Protein AF-A0A7W0KLP4-F1 (afdb_monomer)

Mean predicted aligned error: 5.22 Å

Solvent-accessible surface area (backbone atoms only — not comparable to full-atom values): 5150 Å² total; per-residue (Å²): 128,90,86,66,97,56,72,48,78,43,53,39,39,53,70,83,59,46,62,62,46,50,76,78,45,80,68,53,71,67,55,50,54,54,32,38,73,21,30,68,60,96,83,67,67,86,93,63,85,59,80,20,66,42,37,33,34,43,29,53,73,88,52,88,54,48,76,45,78,60,75,77,52,77,68,57,50,61,74,70,70,122

pLDDT: mean 88.27, std 11.83, range [43.5, 97.62]

Foldseek 3Di:
DPQDFDKDKQFADAPVVVVVVCVVAPDDPVRSVQSPVQHADPPDDPPDDRSRQQWIWIDGHHDGTDTGGDDDDPVRVVVPPD

Structure (mmCIF, N/CA/C/O backbone):
data_AF-A0A7W0KLP4-F1
#
_entry.id   AF-A0A7W0KLP4-F1
#
loop_
_atom_site.group_PDB
_atom_site.id
_atom_site.type_symbol
_atom_site.label_atom_id
_atom_site.label_alt_id
_atom_site.label_comp_id
_atom_site.label_asym_id
_atom_site.label_entity_id
_atom_site.label_seq_id
_atom_site.pdbx_PDB_ins_code
_atom_site.Cartn_x
_atom_site.Cartn_y
_atom_site.Cartn_z
_atom_site.occupancy
_atom_site.B_iso_or_equiv
_atom_site.auth_seq_id
_atom_site.auth_comp_id
_atom_site.auth_asym_id
_atom_site.auth_atom_id
_atom_site.pdbx_PDB_model_num
ATOM 1 N N . MET A 1 1 ? -15.200 -15.790 16.742 1.00 43.50 1 MET A N 1
ATOM 2 C CA . MET A 1 1 ? -15.283 -15.561 15.281 1.00 43.50 1 MET A CA 1
ATOM 3 C C . MET A 1 1 ? -14.072 -16.203 14.640 1.00 43.50 1 MET A C 1
ATOM 5 O O . MET A 1 1 ? -12.983 -16.038 15.171 1.00 43.50 1 MET A O 1
ATOM 9 N N . ALA A 1 2 ? -14.259 -16.992 13.584 1.00 43.84 2 ALA A N 1
ATOM 10 C CA . ALA A 1 2 ? -13.167 -17.676 12.901 1.00 43.84 2 ALA A CA 1
ATOM 11 C C . ALA A 1 2 ? -12.179 -16.644 12.329 1.00 43.84 2 ALA A C 1
ATOM 13 O O . ALA A 1 2 ? -12.418 -16.084 11.263 1.00 43.84 2 ALA A O 1
ATOM 14 N N . GLY A 1 3 ? -11.095 -16.378 13.061 1.00 55.03 3 GLY A N 1
ATOM 15 C CA . GLY A 1 3 ? -9.940 -15.643 12.568 1.00 55.03 3 GLY A CA 1
ATOM 16 C C . GLY A 1 3 ? -9.350 -16.433 11.412 1.00 55.03 3 GLY A C 1
ATOM 17 O O . GLY A 1 3 ? -8.795 -17.511 11.609 1.00 55.03 3 GLY A O 1
ATOM 18 N N . ARG A 1 4 ? -9.563 -15.960 10.187 1.00 53.53 4 ARG A N 1
ATOM 19 C CA . ARG A 1 4 ? -9.031 -16.595 8.983 1.00 53.53 4 ARG A CA 1
ATOM 20 C C . ARG A 1 4 ? -7.950 -15.696 8.412 1.00 53.53 4 ARG A C 1
ATOM 22 O O . ARG A 1 4 ? -8.138 -14.488 8.355 1.00 53.53 4 ARG A O 1
ATOM 29 N N . ASN A 1 5 ? -6.836 -16.323 8.040 1.00 55.41 5 ASN A N 1
ATOM 30 C CA . ASN A 1 5 ? -5.598 -15.778 7.477 1.00 55.41 5 ASN A CA 1
ATOM 31 C C . ASN A 1 5 ? -5.813 -14.913 6.216 1.00 55.41 5 ASN A C 1
ATOM 33 O O . ASN A 1 5 ? -5.359 -15.270 5.133 1.00 55.41 5 ASN A O 1
ATOM 37 N N . ALA A 1 6 ? -6.531 -13.800 6.324 1.00 75.62 6 ALA A N 1
ATOM 38 C CA . ALA A 1 6 ? -6.658 -12.821 5.262 1.0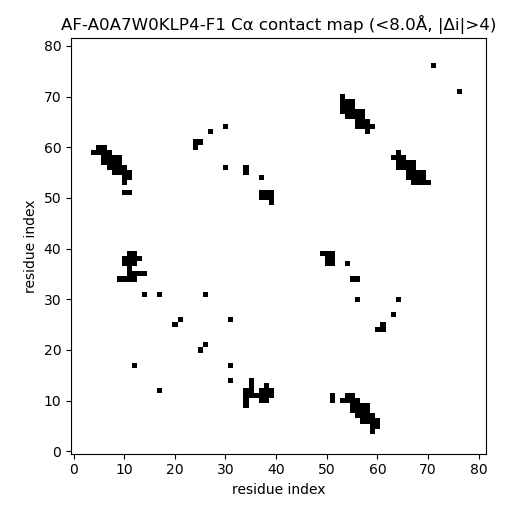0 75.62 6 ALA A CA 1
ATOM 39 C C . ALA A 1 6 ? -5.519 -11.812 5.413 1.00 75.62 6 ALA A C 1
ATOM 41 O O . ALA A 1 6 ? -5.423 -11.112 6.423 1.00 75.62 6 ALA A O 1
ATOM 42 N N . ILE A 1 7 ? -4.647 -11.775 4.411 1.00 87.50 7 ILE A N 1
ATOM 43 C CA . ILE A 1 7 ? -3.634 -10.737 4.262 1.00 87.5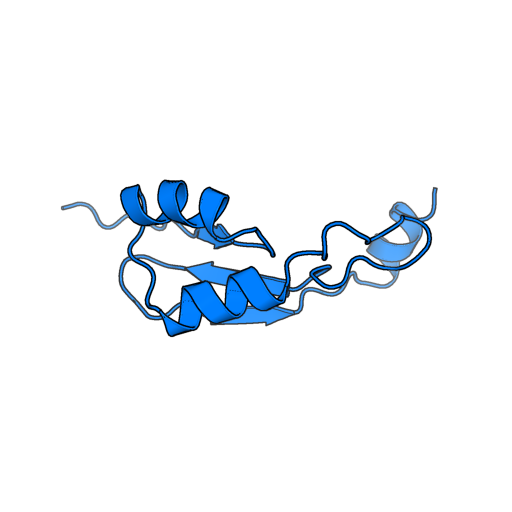0 7 ILE A CA 1
ATOM 44 C C . ILE A 1 7 ? -4.166 -9.741 3.236 1.00 87.50 7 ILE A C 1
ATOM 46 O O . ILE A 1 7 ? -4.552 -10.137 2.136 1.00 87.50 7 ILE A O 1
ATOM 50 N N . LEU A 1 8 ? -4.169 -8.456 3.584 1.00 91.31 8 LEU A N 1
ATOM 51 C CA . LEU A 1 8 ? -4.338 -7.378 2.614 1.00 91.31 8 LEU A CA 1
ATOM 52 C C . LEU A 1 8 ? -2.953 -6.870 2.208 1.00 91.31 8 LEU A C 1
ATOM 54 O O . LEU A 1 8 ? -2.131 -6.556 3.069 1.00 91.31 8 LEU A O 1
ATOM 58 N N . LEU A 1 9 ? -2.717 -6.770 0.900 1.00 94.19 9 LEU A N 1
ATOM 59 C CA . LEU A 1 9 ? -1.586 -6.044 0.327 1.00 94.19 9 LEU A CA 1
ATOM 60 C C . LEU A 1 9 ? -2.096 -4.712 -0.218 1.00 94.19 9 LEU A C 1
ATOM 62 O O . LEU A 1 9 ? -2.943 -4.688 -1.109 1.00 94.19 9 LEU A O 1
ATOM 66 N N . LEU A 1 10 ? -1.574 -3.612 0.315 1.00 95.25 10 LEU A N 1
ATOM 67 C CA . LEU A 1 10 ? -1.963 -2.258 -0.075 1.00 95.25 10 LEU A CA 1
ATOM 68 C C . LEU A 1 10 ? -0.762 -1.563 -0.716 1.00 95.25 10 LEU A C 1
ATOM 70 O O . LEU A 1 10 ? 0.246 -1.338 -0.049 1.00 95.25 10 LEU A O 1
ATOM 74 N N . GLY A 1 11 ? -0.854 -1.266 -2.012 1.00 96.19 11 GLY A N 1
ATOM 75 C CA . GLY A 1 11 ? 0.108 -0.415 -2.720 1.00 96.19 11 GLY A CA 1
ATOM 76 C C . GLY A 1 11 ? -0.236 1.069 -2.575 1.00 96.19 11 GLY A C 1
ATOM 77 O O . GLY A 1 11 ? -1.233 1.416 -1.947 1.00 96.19 11 GLY A O 1
ATOM 78 N N . GLY A 1 12 ? 0.573 1.945 -3.174 1.00 95.31 12 GLY A N 1
ATOM 79 C CA . GLY A 1 12 ? 0.306 3.386 -3.163 1.00 95.31 12 GLY A CA 1
ATOM 80 C C . GLY A 1 12 ? -1.028 3.746 -3.818 1.00 95.31 12 GLY A C 1
ATOM 81 O O . GLY A 1 12 ? -1.277 3.354 -4.955 1.00 95.31 12 GLY A O 1
ATOM 82 N N . MET A 1 13 ? -1.866 4.498 -3.105 1.00 94.00 13 MET A N 1
ATOM 83 C CA . MET A 1 13 ? -3.205 4.910 -3.546 1.00 94.00 13 MET A CA 1
ATOM 84 C C . MET A 1 13 ? -3.588 6.261 -2.934 1.00 94.00 13 MET A C 1
ATOM 86 O O . MET A 1 13 ? -3.023 6.666 -1.917 1.00 94.00 13 MET A O 1
ATOM 90 N N . ALA A 1 14 ? -4.52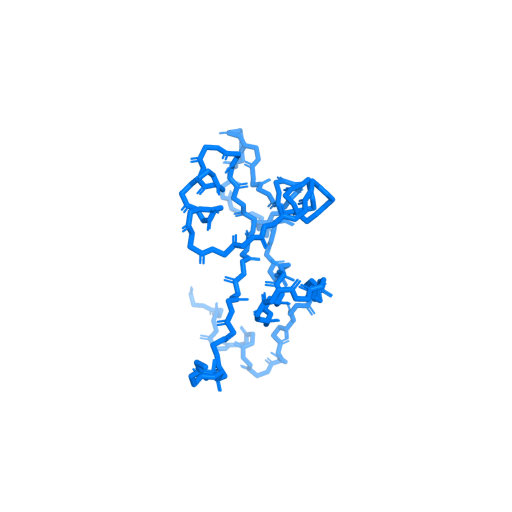5 6.974 -3.554 1.00 92.88 14 ALA A N 1
ATOM 91 C CA . ALA A 1 14 ? -4.982 8.274 -3.070 1.00 92.88 14 ALA A CA 1
ATOM 92 C C . ALA A 1 14 ? -5.901 8.141 -1.840 1.00 92.88 14 ALA A C 1
ATOM 94 O O . ALA A 1 14 ? -6.564 7.122 -1.654 1.00 92.88 14 ALA A O 1
ATOM 95 N N . GLU A 1 15 ? -6.027 9.207 -1.042 1.00 91.12 15 GLU A N 1
ATOM 96 C CA . GLU A 1 15 ? -6.868 9.217 0.174 1.00 91.12 15 GLU A CA 1
ATOM 97 C C . GLU A 1 15 ? -8.321 8.788 -0.113 1.00 91.12 15 GLU A C 1
ATOM 99 O O . GLU A 1 15 ? -8.891 7.972 0.606 1.00 91.12 15 GLU A O 1
ATOM 104 N N . ARG A 1 16 ? -8.886 9.236 -1.245 1.00 91.44 16 ARG A N 1
ATOM 105 C CA . ARG A 1 16 ? -10.242 8.855 -1.687 1.00 91.44 16 ARG A CA 1
ATOM 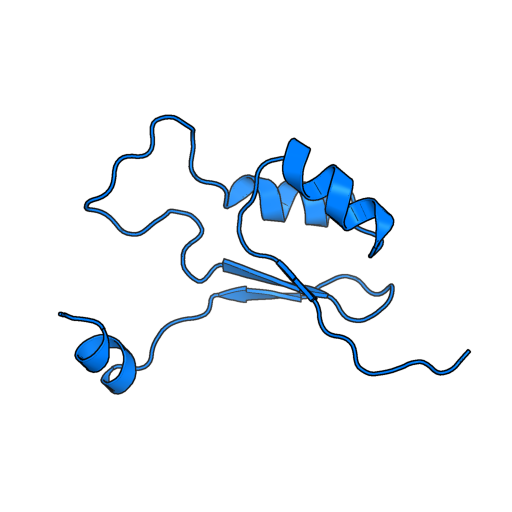106 C C . ARG A 1 16 ? -10.423 7.343 -1.886 1.00 91.44 16 ARG A C 1
ATOM 108 O O . ARG A 1 16 ? -11.535 6.837 -1.779 1.00 91.44 16 ARG A O 1
ATOM 115 N N . GLU A 1 17 ? -9.354 6.628 -2.234 1.00 91.56 17 GLU A N 1
ATOM 116 C CA . GLU A 1 17 ? -9.368 5.175 -2.445 1.00 91.56 17 GLU A CA 1
ATOM 117 C C . GLU A 1 17 ? -9.238 4.443 -1.099 1.00 91.56 17 GLU A C 1
ATOM 119 O O . GLU A 1 17 ? -9.907 3.429 -0.877 1.00 91.56 17 GLU A O 1
ATOM 124 N N . LEU A 1 18 ? -8.468 5.008 -0.158 1.00 92.19 18 LEU A N 1
ATOM 125 C CA . LEU A 1 18 ? -8.330 4.494 1.209 1.00 92.19 18 LEU A CA 1
ATOM 126 C C . LEU A 1 18 ? -9.637 4.525 2.002 1.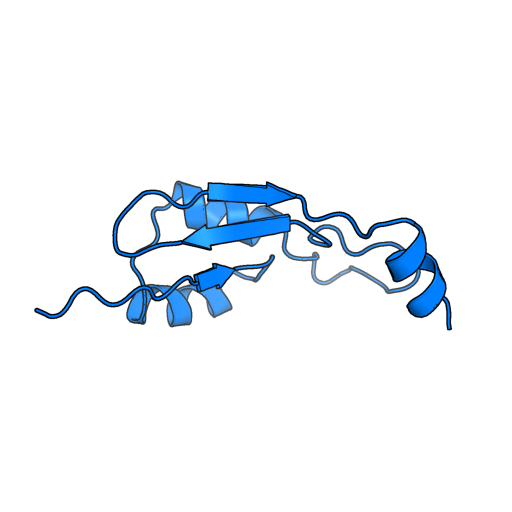00 92.19 18 LEU A C 1
ATOM 128 O O . LEU A 1 18 ? -9.870 3.621 2.805 1.00 92.19 18 LEU A O 1
ATOM 132 N N . ASP A 1 19 ? -10.514 5.500 1.767 1.00 90.81 19 ASP A N 1
ATOM 133 C CA . ASP A 1 19 ? -11.815 5.574 2.445 1.00 90.81 19 ASP A CA 1
ATOM 134 C C . ASP A 1 19 ? -12.694 4.342 2.196 1.00 90.81 19 ASP A C 1
ATOM 136 O O . ASP A 1 19 ? -13.467 3.936 3.068 1.00 90.81 19 ASP A O 1
ATOM 140 N N . GLY A 1 20 ? -12.560 3.707 1.027 1.00 90.25 20 GLY A N 1
ATOM 141 C CA . GLY A 1 20 ? -13.201 2.424 0.740 1.00 90.25 20 GLY A CA 1
ATOM 142 C C . GLY A 1 20 ? -12.575 1.278 1.537 1.00 90.25 20 GLY A C 1
ATOM 143 O O . GLY A 1 20 ? -13.290 0.460 2.115 1.00 90.25 20 GLY A O 1
ATOM 144 N N . ILE A 1 21 ? -11.242 1.253 1.626 1.00 90.19 21 ILE A N 1
ATOM 145 C CA . ILE A 1 21 ? -10.485 0.222 2.351 1.00 90.19 21 ILE A CA 1
ATOM 146 C C . ILE A 1 21 ? -10.750 0.275 3.856 1.00 90.19 21 ILE A C 1
ATOM 148 O O . ILE A 1 21 ? -10.937 -0.776 4.468 1.00 90.19 21 ILE A O 1
ATOM 152 N N . ARG A 1 22 ? -10.857 1.472 4.446 1.00 89.25 22 ARG A N 1
ATOM 153 C CA . ARG A 1 22 ? -11.153 1.670 5.878 1.00 89.25 22 ARG A CA 1
ATOM 154 C C . ARG A 1 22 ? -12.480 1.045 6.322 1.00 89.25 22 ARG A C 1
ATOM 156 O O . ARG A 1 22 ? -12.653 0.762 7.503 1.00 89.25 22 ARG A O 1
ATOM 163 N N . ARG A 1 23 ? -13.410 0.797 5.390 1.00 87.12 23 ARG A N 1
ATOM 164 C CA . ARG A 1 23 ? -14.678 0.090 5.659 1.00 87.12 23 ARG A CA 1
ATOM 165 C C . ARG A 1 23 ? -14.508 -1.428 5.765 1.00 87.12 23 ARG A C 1
ATOM 167 O O . ARG A 1 23 ? -15.390 -2.093 6.295 1.00 87.12 23 ARG A O 1
ATOM 174 N N . ILE A 1 24 ? -13.412 -1.966 5.231 1.00 85.38 24 ILE A N 1
ATOM 175 C CA . ILE A 1 24 ? -13.118 -3.403 5.143 1.00 85.38 24 ILE A CA 1
ATOM 176 C C . ILE A 1 24 ? -12.068 -3.800 6.185 1.00 85.38 24 ILE A C 1
ATOM 178 O O . ILE A 1 24 ? -12.195 -4.845 6.820 1.00 85.38 24 ILE A O 1
ATOM 182 N N . ALA A 1 25 ? -11.033 -2.976 6.361 1.00 87.62 25 ALA A N 1
ATOM 183 C CA . ALA A 1 25 ? -9.951 -3.209 7.307 1.00 87.62 25 ALA A CA 1
ATOM 184 C C . ALA A 1 25 ? -9.572 -1.904 8.026 1.00 87.62 25 ALA A C 1
ATOM 186 O O . ALA A 1 25 ? -9.403 -0.875 7.366 1.00 87.62 25 ALA A O 1
ATOM 187 N N . PRO A 1 26 ? -9.395 -1.926 9.360 1.00 89.50 26 PRO A N 1
ATOM 188 C CA . PRO A 1 26 ? -8.983 -0.742 10.096 1.00 89.50 26 PRO A CA 1
ATOM 189 C C . PRO A 1 26 ? -7.556 -0.344 9.706 1.00 89.50 26 PRO A C 1
ATOM 191 O O . PRO A 1 26 ? -6.641 -1.172 9.709 1.00 89.50 26 PRO A O 1
ATOM 194 N N . LEU A 1 27 ? -7.363 0.940 9.412 1.00 91.94 27 LEU A N 1
ATOM 195 C CA . LEU A 1 27 ? -6.060 1.543 9.151 1.00 91.94 27 LEU A CA 1
ATOM 196 C C . LEU A 1 27 ? -5.825 2.672 10.146 1.00 91.94 27 LEU A C 1
ATOM 198 O O . LEU A 1 27 ? -6.698 3.511 10.363 1.00 91.94 27 LEU A O 1
ATOM 202 N N . THR A 1 28 ? -4.634 2.701 10.729 1.00 93.94 28 THR A N 1
ATOM 203 C CA . THR A 1 28 ? -4.174 3.848 11.515 1.00 93.94 28 THR A CA 1
ATOM 204 C C . THR A 1 28 ? -3.892 5.039 10.598 1.00 93.94 28 THR A C 1
ATOM 206 O O . THR A 1 28 ? -3.650 4.876 9.399 1.00 93.94 28 THR A O 1
ATOM 209 N N . GLU A 1 29 ? -3.860 6.247 11.158 1.00 94.31 29 GLU A N 1
ATOM 210 C CA . GLU A 1 29 ? -3.471 7.450 10.408 1.00 94.31 29 GLU A CA 1
ATOM 211 C C . GLU A 1 29 ? -2.056 7.332 9.825 1.00 94.31 29 GLU A C 1
ATOM 213 O O . GLU A 1 29 ? -1.822 7.723 8.684 1.00 94.31 29 GLU A O 1
ATOM 218 N N . GLY A 1 30 ? -1.125 6.722 10.568 1.00 96.31 30 GLY A N 1
ATOM 219 C CA . GLY A 1 30 ? 0.240 6.482 10.098 1.00 96.31 30 GLY A CA 1
ATOM 220 C C . GLY A 1 30 ? 0.301 5.521 8.910 1.00 96.31 30 GLY A C 1
ATOM 221 O O . GLY A 1 30 ? 1.033 5.769 7.957 1.00 96.31 30 GLY A O 1
ATOM 222 N N . GLU A 1 31 ? -0.503 4.455 8.922 1.00 96.38 31 GLU A N 1
ATOM 223 C CA . GLU A 1 31 ? -0.608 3.523 7.791 1.00 96.38 31 GLU A CA 1
ATOM 224 C C . GLU A 1 31 ? -1.215 4.195 6.558 1.00 96.38 31 GLU A C 1
ATOM 226 O O . GLU A 1 31 ? -0.705 4.021 5.453 1.00 96.38 31 GLU A O 1
ATOM 231 N N . ALA A 1 32 ? -2.272 4.989 6.742 1.00 95.81 32 ALA A N 1
ATOM 232 C CA . ALA A 1 32 ? -2.893 5.733 5.652 1.00 95.81 32 ALA A CA 1
ATOM 233 C C . ALA A 1 32 ? -1.931 6.766 5.044 1.00 95.81 32 ALA A C 1
ATOM 235 O O . ALA A 1 32 ? -1.756 6.800 3.828 1.00 95.81 32 ALA A O 1
ATOM 236 N N . SER A 1 33 ? -1.246 7.547 5.883 1.00 96.50 33 SER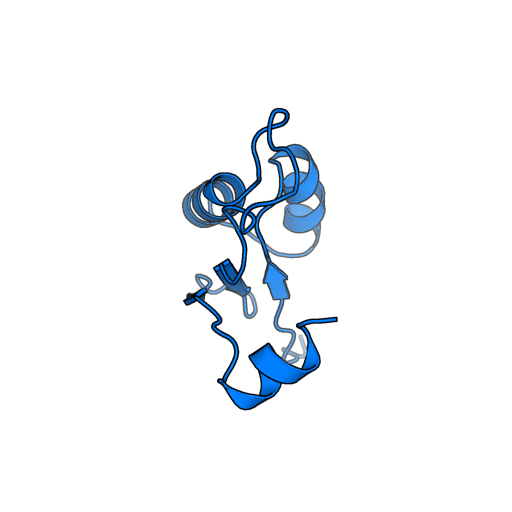 A N 1
ATOM 237 C CA . SER A 1 33 ? -0.224 8.513 5.458 1.00 96.50 33 SER A CA 1
ATOM 238 C C . SER A 1 33 ? 0.930 7.834 4.711 1.00 96.50 33 SER A C 1
ATOM 240 O O . SER A 1 33 ? 1.380 8.299 3.664 1.00 96.50 33 SER A O 1
ATOM 242 N N . LEU A 1 34 ? 1.371 6.671 5.194 1.00 97.06 34 LEU A N 1
ATOM 243 C CA . LEU A 1 34 ? 2.414 5.901 4.532 1.00 97.06 34 LEU A CA 1
ATOM 244 C C . LEU A 1 34 ? 1.968 5.417 3.146 1.00 97.06 34 LEU A C 1
ATOM 246 O O . LEU A 1 34 ? 2.705 5.591 2.177 1.00 97.06 34 LEU A O 1
ATOM 250 N N . ILE A 1 35 ? 0.763 4.856 3.038 1.00 96.81 35 ILE A N 1
ATOM 251 C CA . ILE A 1 35 ? 0.219 4.371 1.767 1.00 96.81 35 ILE A CA 1
ATOM 252 C C . ILE A 1 35 ? 0.033 5.525 0.768 1.00 96.81 35 ILE A C 1
ATOM 254 O O . ILE A 1 35 ? 0.436 5.399 -0.391 1.00 96.81 35 ILE A O 1
ATOM 258 N N . THR A 1 36 ? -0.521 6.662 1.197 1.00 96.19 36 THR A N 1
ATOM 259 C CA . THR A 1 36 ? -0.696 7.827 0.312 1.00 96.19 36 THR A CA 1
ATOM 260 C C . THR A 1 36 ? 0.630 8.423 -0.141 1.00 96.19 36 THR A C 1
ATOM 262 O O . THR A 1 36 ? 0.734 8.853 -1.288 1.00 96.19 36 THR A O 1
ATOM 265 N N . SER A 1 37 ? 1.682 8.360 0.685 1.00 95.81 37 SER A N 1
ATOM 266 C CA . SER A 1 37 ? 3.030 8.807 0.299 1.00 95.81 37 SER A CA 1
ATOM 267 C C . SER A 1 37 ? 3.641 8.024 -0.876 1.00 95.81 37 SER A C 1
ATOM 269 O 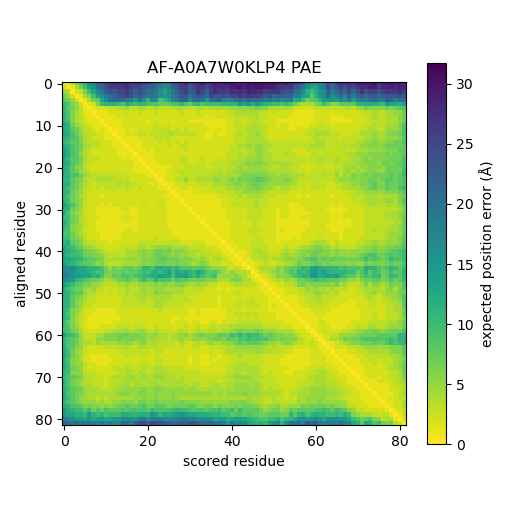O . SER A 1 37 ? 4.626 8.459 -1.475 1.00 95.81 37 SER A O 1
ATOM 271 N N . TRP A 1 38 ? 3.085 6.856 -1.212 1.00 96.81 38 TRP A N 1
ATOM 272 C CA . TRP A 1 38 ? 3.530 6.021 -2.330 1.00 96.81 38 TRP A CA 1
ATOM 273 C C . TRP A 1 38 ? 2.701 6.220 -3.600 1.00 96.81 38 TRP A C 1
ATOM 275 O O . TRP A 1 38 ? 3.078 5.703 -4.656 1.00 96.81 38 TRP A O 1
ATOM 285 N N . ALA A 1 39 ? 1.576 6.931 -3.515 1.00 94.44 39 ALA A N 1
ATOM 286 C CA . ALA A 1 39 ? 0.774 7.259 -4.682 1.00 94.44 39 ALA A CA 1
ATOM 287 C C . ALA A 1 39 ? 1.586 8.130 -5.649 1.00 94.44 39 ALA A C 1
ATOM 289 O O . ALA A 1 39 ? 2.377 8.983 -5.236 1.00 94.44 39 ALA A O 1
ATOM 290 N N . ALA A 1 40 ? 1.399 7.924 -6.951 1.00 91.62 40 ALA A N 1
ATOM 291 C CA . ALA A 1 40 ? 1.928 8.875 -7.912 1.00 91.62 40 ALA A CA 1
ATOM 292 C C . ALA A 1 40 ? 1.180 10.210 -7.803 1.00 91.62 40 ALA A C 1
ATOM 294 O O . ALA A 1 40 ? -0.044 10.219 -7.642 1.00 91.62 40 ALA A O 1
ATOM 295 N N . PRO A 1 41 ? 1.888 11.344 -7.939 1.00 88.12 41 PRO A N 1
ATOM 296 C CA . PRO A 1 41 ? 1.219 12.619 -8.117 1.00 88.12 41 PRO A CA 1
ATOM 297 C C . PRO A 1 41 ? 0.408 12.607 -9.427 1.00 88.12 41 PRO A C 1
ATOM 299 O O . PRO A 1 41 ? 0.780 11.902 -10.368 1.00 88.12 41 PRO A O 1
ATOM 302 N N . PRO A 1 42 ? -0.644 13.437 -9.552 1.00 86.19 42 PRO A N 1
ATOM 303 C CA . PRO A 1 42 ? -1.437 13.542 -10.784 1.00 86.19 42 PRO A CA 1
ATOM 304 C C . PRO A 1 42 ? -0.620 13.916 -12.030 1.00 86.19 42 PRO A C 1
ATOM 306 O O . PRO A 1 42 ? -1.052 13.685 -13.152 1.00 86.19 42 PRO A O 1
ATOM 309 N N . THR A 1 43 ? 0.553 14.515 -11.828 1.00 88.88 43 THR A N 1
ATOM 310 C CA . THR A 1 43 ? 1.498 14.924 -12.870 1.00 88.88 43 THR A CA 1
ATOM 311 C C . THR A 1 43 ? 2.479 13.826 -13.271 1.00 88.88 43 THR A C 1
ATOM 313 O O . THR A 1 43 ? 3.365 14.084 -14.082 1.00 88.88 43 THR A O 1
ATOM 316 N N . TRP A 1 44 ? 2.389 12.626 -12.693 1.00 87.56 44 TRP A N 1
ATOM 317 C CA . TRP A 1 44 ? 3.280 11.531 -13.053 1.00 87.56 44 TRP A CA 1
ATOM 318 C C . TRP A 1 44 ? 3.006 11.062 -14.482 1.00 87.56 44 TRP A C 1
ATOM 320 O O . TRP A 1 44 ? 1.870 10.782 -14.862 1.00 87.56 44 TRP A O 1
ATOM 330 N N . ILE A 1 45 ? 4.077 10.962 -15.260 1.00 86.12 45 ILE A N 1
ATOM 331 C CA . ILE A 1 45 ? 4.063 10.515 -16.649 1.00 86.12 45 ILE A CA 1
ATOM 332 C C . ILE A 1 45 ? 4.868 9.214 -16.702 1.00 86.12 45 ILE A C 1
ATOM 334 O O . ILE A 1 45 ? 5.874 9.070 -16.001 1.00 86.12 45 ILE A O 1
ATOM 338 N N . GLY A 1 46 ? 4.419 8.257 -17.515 1.00 83.62 46 GLY A N 1
ATOM 339 C CA . GLY A 1 46 ? 5.146 7.008 -17.744 1.00 83.62 46 GLY A CA 1
ATOM 340 C C . GLY A 1 46 ? 6.556 7.229 -18.314 1.00 83.62 46 GLY A C 1
ATOM 341 O O . GLY A 1 46 ? 6.906 8.320 -18.756 1.00 83.62 46 GLY A O 1
ATOM 342 N N . GLY A 1 47 ? 7.375 6.175 -18.310 1.00 83.31 47 GLY A N 1
ATOM 343 C CA . GLY A 1 47 ? 8.761 6.202 -18.811 1.00 83.31 47 GLY A CA 1
ATOM 344 C C . GLY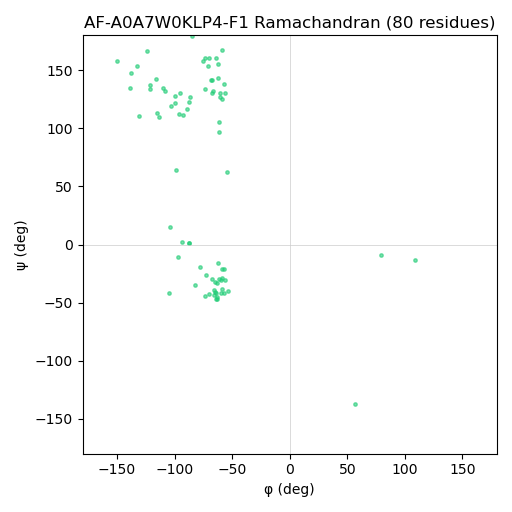 A 1 47 ? 9.831 6.108 -17.719 1.00 83.31 47 GLY A C 1
ATOM 345 O O . GLY A 1 47 ? 10.981 5.803 -18.011 1.00 83.31 47 GLY A O 1
ATOM 346 N N . ALA A 1 48 ? 9.448 6.281 -16.453 1.00 83.81 48 ALA A N 1
ATOM 347 C CA . ALA A 1 48 ? 10.275 5.967 -15.290 1.00 83.81 48 ALA A CA 1
ATOM 348 C C . ALA A 1 48 ? 9.541 4.996 -14.354 1.00 83.81 48 ALA A C 1
ATOM 350 O O . ALA A 1 48 ? 8.332 4.784 -14.469 1.00 83.81 48 ALA A O 1
ATOM 351 N N . ALA A 1 49 ? 10.263 4.403 -13.401 1.00 87.00 49 ALA A N 1
ATOM 352 C CA . ALA A 1 49 ? 9.639 3.573 -12.378 1.00 87.00 49 ALA A CA 1
ATOM 353 C C . ALA A 1 49 ? 8.631 4.397 -11.558 1.00 87.00 49 ALA A C 1
ATOM 355 O O . ALA A 1 49 ? 8.953 5.476 -11.061 1.00 87.00 49 ALA A O 1
ATOM 356 N N . HIS A 1 50 ? 7.415 3.871 -11.395 1.00 91.00 50 HIS A N 1
ATOM 357 C CA . HIS A 1 50 ? 6.389 4.493 -10.558 1.00 91.00 50 HIS A CA 1
ATOM 358 C C . HIS A 1 50 ? 6.906 4.673 -9.110 1.00 91.00 50 HIS A C 1
ATOM 360 O O . HIS A 1 50 ? 7.531 3.750 -8.580 1.00 91.00 50 HIS A O 1
ATOM 366 N N . PRO A 1 51 ? 6.646 5.807 -8.429 1.00 90.75 51 PRO A N 1
ATOM 367 C CA . PRO A 1 51 ? 7.213 6.110 -7.102 1.00 90.75 51 PRO A CA 1
ATOM 368 C C . PRO A 1 51 ? 6.812 5.115 -6.000 1.00 90.75 51 PRO A C 1
ATOM 370 O O . PRO A 1 51 ? 7.569 4.874 -5.052 1.00 90.75 51 PRO A O 1
ATOM 373 N N . GLY A 1 52 ? 5.623 4.528 -6.132 1.00 94.81 52 GLY A N 1
ATOM 374 C CA . GLY A 1 52 ? 5.127 3.447 -5.280 1.00 94.81 52 GLY A CA 1
ATOM 375 C C . GLY A 1 52 ? 5.515 2.039 -5.728 1.00 94.81 52 GLY A C 1
ATOM 376 O O . GLY A 1 52 ? 5.094 1.078 -5.092 1.00 94.81 52 GLY A O 1
ATOM 377 N N . ARG A 1 53 ? 6.276 1.871 -6.822 1.00 93.75 53 ARG A N 1
ATOM 378 C CA . ARG A 1 53 ? 6.611 0.539 -7.349 1.00 93.75 53 ARG A CA 1
ATOM 379 C C . ARG A 1 53 ? 7.343 -0.279 -6.286 1.00 93.75 53 ARG A C 1
ATOM 381 O O . ARG A 1 53 ? 8.365 0.155 -5.763 1.00 93.75 53 ARG A O 1
ATOM 388 N N . GLY A 1 54 ? 6.812 -1.464 -5.995 1.00 95.25 54 GLY A N 1
ATOM 389 C CA . GLY A 1 54 ? 7.369 -2.384 -5.004 1.00 95.25 54 GLY A CA 1
ATOM 390 C C . GLY A 1 54 ? 7.039 -2.032 -3.553 1.00 95.25 54 GLY A C 1
ATOM 391 O O . GLY A 1 54 ? 7.291 -2.850 -2.678 1.00 95.25 54 GLY A O 1
ATOM 392 N N . LYS A 1 55 ? 6.457 -0.865 -3.261 1.00 97.62 55 LYS A N 1
ATOM 393 C CA . LYS A 1 55 ? 6.100 -0.486 -1.889 1.00 97.62 55 LYS A CA 1
ATOM 394 C C . LYS A 1 55 ? 4.710 -1.008 -1.553 1.00 97.62 55 LYS A C 1
ATOM 396 O O . LYS A 1 55 ? 3.744 -0.668 -2.236 1.00 97.62 55 LYS A O 1
ATOM 401 N N . TYR A 1 56 ? 4.623 -1.814 -0.499 1.00 97.62 56 TYR A N 1
ATOM 402 C CA . TYR A 1 56 ? 3.365 -2.392 -0.039 1.00 97.62 56 TYR A CA 1
ATOM 403 C C . TYR A 1 56 ? 3.257 -2.354 1.483 1.00 97.62 56 TYR A C 1
ATOM 405 O O . TYR A 1 56 ? 4.250 -2.525 2.187 1.00 97.62 56 TYR A O 1
ATOM 413 N N . LEU A 1 57 ? 2.037 -2.195 1.994 1.00 97.12 57 LEU A N 1
ATOM 414 C CA . LEU A 1 57 ? 1.696 -2.491 3.381 1.00 97.12 57 LEU A CA 1
ATOM 415 C C . LEU A 1 57 ? 1.021 -3.863 3.428 1.00 97.12 57 LEU A C 1
ATOM 417 O O . LEU A 1 57 ? -0.010 -4.075 2.788 1.00 97.12 57 LEU A O 1
ATOM 421 N N . ILE A 1 58 ? 1.597 -4.782 4.197 1.00 95.44 58 ILE A N 1
ATOM 422 C CA . ILE A 1 58 ? 1.021 -6.095 4.485 1.00 95.44 58 ILE A CA 1
ATOM 423 C C . ILE A 1 58 ? 0.222 -5.982 5.783 1.00 95.44 58 ILE A C 1
ATOM 425 O O . ILE A 1 58 ? 0.797 -5.814 6.858 1.00 95.44 58 ILE A O 1
ATOM 429 N N . LYS A 1 59 ? -1.104 -6.089 5.704 1.00 92.06 59 LYS A N 1
ATOM 430 C CA . LYS A 1 59 ? -2.004 -6.015 6.863 1.00 92.06 59 LYS A CA 1
ATOM 431 C C . LYS A 1 59 ? -2.589 -7.393 7.167 1.00 92.06 59 LYS A C 1
ATOM 433 O O . LYS A 1 59 ? -3.081 -8.067 6.266 1.00 92.06 59 LYS A O 1
ATOM 438 N N . SER A 1 60 ? -2.547 -7.800 8.435 1.00 89.25 60 SER A N 1
ATOM 439 C CA . SER A 1 60 ? -3.132 -9.056 8.919 1.00 89.25 60 SER A CA 1
ATOM 440 C C . SER A 1 60 ? -3.987 -8.784 10.153 1.00 89.25 60 SER A C 1
ATOM 442 O O . SER A 1 60 ? -3.475 -8.423 11.218 1.00 89.25 60 SER A O 1
ATOM 444 N N . GLY A 1 61 ? -5.305 -8.923 9.990 1.00 84.12 61 GLY A N 1
ATOM 445 C CA . GLY A 1 61 ? -6.282 -8.577 11.021 1.00 84.12 61 GLY A CA 1
ATOM 446 C C . GLY A 1 61 ? -6.159 -7.121 11.485 1.00 84.12 61 GLY A C 1
ATOM 447 O O . GLY A 1 61 ? -5.968 -6.209 10.685 1.00 84.12 61 GLY A O 1
ATOM 448 N N . GLU A 1 62 ? -6.253 -6.914 12.797 1.00 84.12 62 GLU A N 1
ATOM 449 C CA . GLU A 1 62 ? -6.279 -5.582 13.424 1.00 84.12 62 GLU A CA 1
ATOM 450 C C . GLU A 1 62 ? -4.894 -5.074 13.863 1.00 84.12 62 GLU A C 1
ATOM 452 O O . GLU A 1 62 ? -4.769 -3.995 14.438 1.00 84.12 62 GLU A O 1
ATOM 457 N N . ARG A 1 63 ? -3.827 -5.839 13.605 1.00 86.56 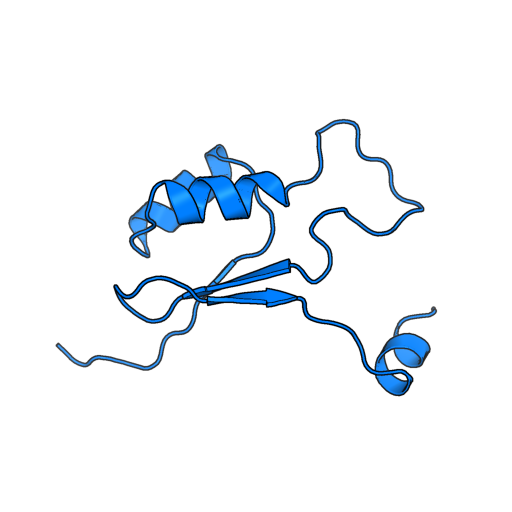63 ARG A N 1
ATOM 458 C CA . ARG A 1 63 ? -2.459 -5.465 13.997 1.00 86.56 63 ARG A CA 1
ATOM 459 C C . ARG A 1 63 ? -1.916 -4.344 13.115 1.00 86.56 63 ARG A C 1
ATOM 461 O O . ARG A 1 63 ? -2.381 -4.155 11.993 1.00 86.56 63 ARG A O 1
ATOM 468 N N . ILE A 1 64 ? -0.889 -3.641 13.593 1.00 92.38 64 ILE A N 1
ATOM 469 C CA . ILE A 1 64 ? -0.095 -2.740 12.746 1.00 92.38 64 ILE A CA 1
ATOM 470 C C . ILE A 1 64 ? 0.455 -3.532 11.555 1.00 92.38 64 ILE A C 1
ATOM 472 O O . ILE A 1 64 ? 0.989 -4.631 11.716 1.00 92.38 64 ILE A O 1
ATOM 476 N N . GLY A 1 65 ? 0.260 -2.986 10.362 1.00 94.12 65 GLY A N 1
ATOM 477 C CA . GLY A 1 65 ? 0.724 -3.548 9.111 1.00 94.12 65 GLY A CA 1
ATOM 478 C C . GLY A 1 65 ? 2.239 -3.448 8.976 1.00 94.12 65 GLY A C 1
ATOM 479 O O . GLY A 1 65 ? 2.885 -2.565 9.538 1.00 94.12 65 GLY A O 1
ATOM 480 N N . LEU A 1 66 ? 2.803 -4.364 8.200 1.00 96.25 66 LEU A N 1
ATOM 481 C CA . LEU A 1 66 ? 4.224 -4.416 7.898 1.00 96.25 66 LEU A CA 1
ATOM 482 C C . LEU A 1 66 ? 4.482 -3.727 6.552 1.00 96.25 66 LEU A C 1
ATOM 484 O O . LEU A 1 66 ? 4.053 -4.253 5.521 1.00 96.25 66 LEU A O 1
ATOM 488 N N . PRO A 1 67 ? 5.174 -2.578 6.519 1.00 97.50 67 PRO A N 1
ATOM 489 C CA . PRO A 1 67 ? 5.618 -2.003 5.262 1.00 97.50 67 PRO A CA 1
ATOM 490 C C . PRO A 1 67 ? 6.786 -2.812 4.699 1.00 97.50 67 PRO A C 1
ATOM 492 O O . PRO A 1 67 ? 7.733 -3.143 5.411 1.00 97.50 67 PRO A O 1
ATOM 495 N N . VAL A 1 68 ? 6.723 -3.118 3.407 1.00 97.25 68 VAL A N 1
ATOM 496 C CA . VAL A 1 68 ? 7.746 -3.879 2.689 1.00 97.25 68 VAL A CA 1
ATOM 497 C C . VAL A 1 68 ? 8.106 -3.202 1.372 1.00 97.25 68 VAL A C 1
ATOM 499 O O . VAL A 1 68 ? 7.293 -2.501 0.765 1.00 97.25 68 VAL A O 1
ATOM 502 N N . ALA A 1 69 ? 9.332 -3.455 0.918 1.00 96.12 69 ALA A N 1
ATOM 503 C CA . ALA A 1 69 ? 9.796 -3.126 -0.421 1.00 96.12 69 ALA A CA 1
ATOM 504 C C . ALA A 1 69 ? 10.067 -4.431 -1.184 1.00 96.12 69 ALA A C 1
ATOM 506 O O . ALA A 1 69 ? 10.995 -5.171 -0.863 1.00 96.12 69 ALA A O 1
ATOM 507 N N . LEU A 1 70 ? 9.224 -4.724 -2.170 1.00 95.06 70 LEU A N 1
ATOM 508 C CA . LEU A 1 70 ? 9.335 -5.857 -3.075 1.00 95.06 70 LEU A CA 1
ATOM 509 C C . LEU A 1 70 ? 10.230 -5.484 -4.254 1.00 95.06 70 LEU A C 1
ATOM 511 O O . LEU A 1 70 ? 9.972 -4.510 -4.965 1.00 95.06 70 LEU A O 1
ATOM 515 N N . THR A 1 71 ? 11.238 -6.315 -4.491 1.00 92.62 71 THR A N 1
ATOM 516 C CA . THR A 1 71 ? 12.135 -6.216 -5.642 1.00 92.62 71 THR A CA 1
ATOM 517 C C . THR A 1 71 ? 12.061 -7.515 -6.423 1.00 92.62 71 THR A C 1
ATOM 519 O O . THR A 1 71 ? 12.055 -8.592 -5.831 1.00 92.62 71 THR A O 1
ATOM 522 N N . LEU A 1 72 ? 12.009 -7.410 -7.749 1.00 91.56 72 LEU A N 1
ATOM 523 C CA . LEU A 1 72 ? 12.084 -8.574 -8.623 1.00 91.56 72 LEU A CA 1
ATOM 524 C C . LEU A 1 72 ? 13.480 -9.194 -8.551 1.00 91.56 72 LEU A C 1
ATOM 526 O O . LEU A 1 72 ? 14.494 -8.492 -8.526 1.00 91.56 72 LEU A O 1
ATOM 530 N N . THR A 1 73 ? 13.537 -10.516 -8.579 1.00 94.44 73 THR A N 1
ATOM 531 C CA . THR A 1 73 ? 14.785 -11.237 -8.817 1.00 94.44 73 THR A CA 1
ATOM 532 C C . THR A 1 73 ? 15.314 -10.940 -10.227 1.00 94.44 73 THR A C 1
ATOM 534 O O . THR A 1 73 ? 14.545 -10.563 -11.118 1.00 94.44 73 THR A O 1
ATOM 537 N N . PRO A 1 74 ? 16.614 -11.168 -10.499 1.00 93.12 74 PRO A N 1
ATOM 538 C CA . PRO A 1 74 ? 17.165 -10.973 -11.840 1.00 93.12 74 PRO A CA 1
ATOM 539 C C . PRO A 1 74 ? 16.452 -11.788 -12.927 1.00 93.12 74 PRO A C 1
ATOM 541 O O . PRO A 1 74 ? 16.390 -11.361 -14.075 1.00 93.12 74 PRO A O 1
ATOM 544 N N . THR A 1 75 ? 15.920 -12.966 -12.587 1.00 94.69 75 THR A N 1
ATOM 545 C CA . THR A 1 75 ? 15.178 -13.809 -13.533 1.00 94.69 75 THR A CA 1
ATOM 546 C C . THR A 1 75 ? 13.795 -13.247 -13.831 1.00 94.69 75 THR A C 1
ATOM 548 O O . THR A 1 75 ? 13.425 -13.178 -14.998 1.00 94.69 75 THR A O 1
ATOM 551 N N . GLU A 1 76 ? 13.064 -12.795 -12.813 1.00 93.44 76 GLU A N 1
ATOM 552 C CA . GLU A 1 76 ? 11.764 -12.143 -13.004 1.00 93.44 76 GLU A CA 1
ATOM 553 C C . GLU A 1 76 ? 11.911 -10.837 -13.789 1.00 93.44 76 GLU A C 1
ATOM 555 O O . GLU A 1 76 ? 11.140 -10.594 -14.709 1.00 93.44 76 GLU A O 1
ATOM 560 N N . ALA A 1 77 ? 12.938 -10.033 -13.501 1.00 89.56 77 ALA A N 1
ATOM 561 C CA . ALA A 1 77 ? 13.188 -8.789 -14.225 1.00 89.56 77 ALA A CA 1
ATOM 562 C C . ALA A 1 77 ? 13.354 -9.010 -15.740 1.00 89.56 77 ALA A C 1
ATOM 564 O O . ALA A 1 77 ? 12.776 -8.262 -16.518 1.00 89.56 77 ALA A O 1
ATOM 565 N N . ARG A 1 78 ? 14.071 -10.065 -16.159 1.00 89.19 78 ARG A N 1
ATOM 566 C CA . ARG A 1 78 ? 14.231 -10.409 -17.586 1.00 89.19 78 ARG A CA 1
ATOM 567 C C . ARG A 1 78 ? 12.935 -10.867 -18.256 1.00 89.19 78 ARG A C 1
ATOM 569 O O . ARG A 1 78 ? 12.798 -10.694 -19.457 1.00 89.19 78 ARG A O 1
ATOM 576 N N . LEU A 1 79 ? 12.013 -11.489 -17.517 1.00 87.56 79 LEU A N 1
ATOM 577 C CA . LEU A 1 79 ? 10.728 -11.936 -18.074 1.00 87.56 79 LEU A CA 1
ATOM 578 C C . LEU A 1 79 ? 9.777 -10.769 -18.360 1.00 87.56 79 LEU A C 1
ATOM 580 O O . LEU A 1 79 ? 8.916 -10.894 -19.223 1.00 87.56 79 LEU A O 1
ATOM 584 N N . TYR A 1 80 ? 9.932 -9.663 -17.634 1.00 73.06 80 TYR A N 1
ATOM 585 C CA . TYR A 1 80 ? 9.090 -8.471 -17.740 1.00 73.06 80 TYR A CA 1
ATOM 586 C C . TYR A 1 80 ? 9.769 -7.309 -18.489 1.00 73.06 80 TYR A C 1
ATOM 588 O O . TYR A 1 80 ? 9.294 -6.178 -18.410 1.00 73.06 80 TYR A O 1
ATOM 596 N N . ASP A 1 81 ? 10.860 -7.585 -19.207 1.00 66.25 81 ASP A N 1
ATOM 597 C CA . ASP A 1 81 ? 11.546 -6.654 -20.113 1.00 66.25 81 ASP A CA 1
ATOM 598 C C . ASP A 1 81 ? 11.105 -6.932 -21.565 1.00 66.25 81 ASP A C 1
ATOM 600 O O . ASP A 1 81 ? 11.875 -7.437 -22.383 1.00 66.25 81 ASP A O 1
ATOM 604 N N . THR A 1 82 ? 9.810 -6.719 -21.839 1.00 56.03 82 THR A N 1
ATOM 605 C CA . THR A 1 82 ? 9.159 -6.927 -23.152 1.00 56.03 82 THR A CA 1
ATOM 606 C C . THR A 1 82 ? 8.655 -5.628 -23.747 1.00 56.03 82 THR A C 1
ATOM 608 O O . THR A 1 82 ? 8.029 -4.863 -22.974 1.00 56.03 82 THR A O 1
#

Secondary structure (DSSP, 8-state):
-----PEEEE-S--HHHHHHHTTTS---HHHHHHHHTTSPPTT--SSS--TTTTEEEEEETTSPPEEEE----HHHHHHT--

Radius of gyration: 14.79 Å; Cα contacts (8 Å, |Δi|>4): 92; chains: 1; bounding box: 32×33×38 Å

Sequence (82 aa):
MAGRNAILLLGGMAERELDGIRRIAPLTEGEASLITSWAAPPTWIGGAAHPGRGKYLIKSGERIGLPVALTLTPTEARLYDT

Nearest PDB structures (foldseek):
  1dwx-assembly2_B-3  TM=5.296E-01  e=8.882E+00  Mus musculus
  8hl1-assembly1_L31E  TM=3.533E-01  e=8.319E+00  Sulfolobus acidocaldarius DSM 639